Protein AF-A0A955CNF8-F1 (afdb_monomer)

Solvent-accessible surface area (backbone atoms only — not comparable to full-atom values): 7044 Å² total; per-residue (Å²): 141,84,84,80,83,78,81,81,85,79,90,76,84,81,84,78,83,89,80,75,101,76,81,83,89,87,81,94,80,88,74,97,62,81,69,81,62,83,74,74,78,82,85,81,85,86,80,51,69,69,56,53,52,51,52,49,45,63,73,66,53,79,75,61,75,61,55,72,58,52,53,50,53,50,52,29,51,77,69,58,65,58,73,40,76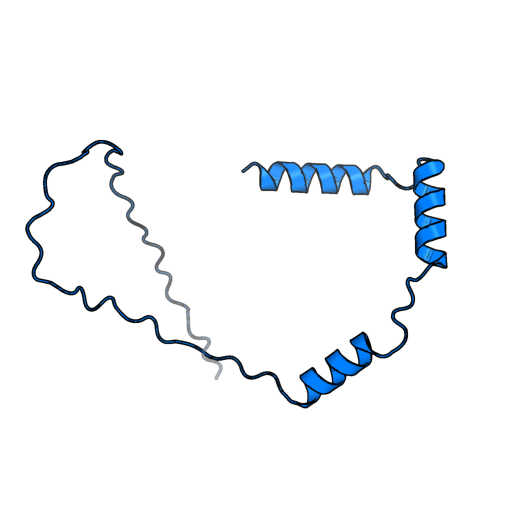,67,59,52,51,55,51,50,52,53,52,54,58,76,72,109

Secondary structure (DSSP, 8-state):
----PPP-------------S---S--SS----------------PPPHHHHHHHHHHHHS-----HHHHHHHHHHHHTT-S--HHHHHHHHHHHHHHT-

Sequence (100 aa):
MTDVGRISSGNEAIRSEAIGRAAGRADRDARPGETSGIERGQDSVDVSDTARVAASRYASEDNAIRQDLVDRIRAEIESGSYETPIKIAGTVDGLLDALS

Radius of gyration: 27.8 Å; Cα contacts (8 Å, |Δi|>4): 9; chains: 1; bounding box: 60×50×66 Å

pLDDT: mean 72.13, std 19.48, range [39.62, 96.56]

Structure (mmCIF, N/CA/C/O backbone):
data_AF-A0A955CNF8-F1
#
_entry.id   AF-A0A955CNF8-F1
#
loop_
_atom_site.group_PDB
_atom_site.id
_atom_site.type_symbol
_atom_site.label_atom_id
_atom_site.label_alt_id
_atom_site.label_comp_id
_atom_site.label_asym_id
_atom_site.label_entity_id
_atom_site.label_seq_id
_atom_site.pdbx_PDB_ins_code
_atom_site.Cartn_x
_atom_site.Cartn_y
_atom_site.Cartn_z
_atom_site.occupancy
_atom_site.B_iso_or_equiv
_atom_site.auth_seq_id
_atom_site.auth_comp_id
_atom_site.auth_asym_id
_atom_site.auth_atom_id
_atom_site.pdbx_PDB_model_num
ATOM 1 N N . MET A 1 1 ? 31.960 32.395 -14.348 1.00 39.62 1 MET A N 1
ATOM 2 C CA . MET A 1 1 ? 31.086 32.983 -15.380 1.00 39.62 1 MET A CA 1
ATOM 3 C C . MET A 1 1 ? 29.895 32.050 -15.490 1.00 39.62 1 MET A C 1
ATOM 5 O O . MET A 1 1 ? 29.997 31.029 -16.150 1.00 39.62 1 MET A O 1
ATOM 9 N N . THR A 1 2 ? 28.858 32.309 -14.696 1.00 43.16 2 THR A N 1
ATOM 10 C CA . THR A 1 2 ? 27.675 31.446 -14.582 1.00 43.16 2 THR A CA 1
ATOM 11 C C . THR A 1 2 ? 26.507 32.245 -15.123 1.00 43.16 2 THR A C 1
ATOM 13 O O . THR A 1 2 ? 26.127 33.242 -14.515 1.00 43.16 2 THR A O 1
ATOM 16 N N . ASP A 1 3 ? 26.008 31.842 -16.285 1.00 48.06 3 ASP A N 1
ATOM 17 C CA . ASP A 1 3 ? 24.842 32.444 -16.916 1.00 48.06 3 ASP A CA 1
ATOM 18 C C . ASP A 1 3 ? 23.649 31.517 -16.664 1.00 48.06 3 ASP A C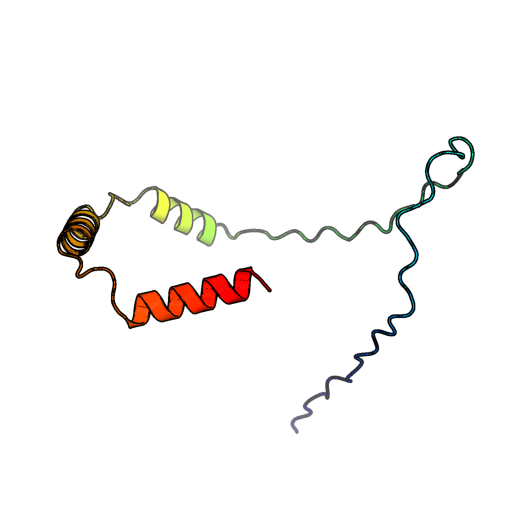 1
ATOM 20 O O . ASP A 1 3 ? 23.587 30.398 -17.174 1.00 48.06 3 ASP A O 1
ATOM 24 N N . VAL A 1 4 ? 22.758 31.940 -15.767 1.00 52.88 4 VAL A N 1
ATOM 25 C CA . VAL A 1 4 ? 21.503 31.246 -15.470 1.00 52.88 4 VAL A CA 1
ATOM 26 C C . VAL A 1 4 ? 20.438 31.899 -16.341 1.00 52.88 4 VAL A C 1
ATOM 28 O O . VAL A 1 4 ? 19.956 32.991 -16.037 1.00 52.88 4 VAL A O 1
ATOM 31 N N . GLY A 1 5 ? 20.095 31.236 -17.445 1.00 55.88 5 GLY A N 1
ATOM 32 C CA . GLY A 1 5 ? 19.041 31.677 -18.352 1.00 55.88 5 GLY A CA 1
ATOM 33 C C . GLY A 1 5 ? 17.695 31.778 -17.632 1.00 55.88 5 GLY A C 1
ATOM 34 O O . GLY A 1 5 ? 17.189 30.798 -17.087 1.00 55.88 5 GLY A O 1
ATOM 35 N N . ARG A 1 6 ? 17.120 32.985 -17.624 1.00 50.69 6 ARG A N 1
ATOM 36 C CA . ARG A 1 6 ? 15.760 33.267 -17.145 1.00 50.69 6 ARG A CA 1
ATOM 37 C C . ARG A 1 6 ? 14.742 32.518 -18.002 1.00 50.69 6 ARG A C 1
ATOM 39 O O . ARG A 1 6 ? 14.739 32.667 -19.221 1.00 50.69 6 ARG A O 1
ATOM 46 N N . ILE A 1 7 ? 13.825 31.797 -17.364 1.00 52.97 7 ILE A N 1
ATOM 47 C CA . ILE A 1 7 ? 12.631 31.279 -18.033 1.00 52.97 7 ILE A CA 1
ATOM 48 C C . ILE A 1 7 ? 11.664 32.456 -18.185 1.00 52.97 7 ILE A C 1
ATOM 50 O O . ILE A 1 7 ? 11.251 33.066 -17.197 1.00 52.97 7 ILE A O 1
ATOM 54 N N . SER A 1 8 ? 11.372 32.814 -19.434 1.00 48.19 8 SER A N 1
ATOM 55 C CA . SER A 1 8 ? 10.403 33.847 -19.783 1.00 48.19 8 SER A CA 1
ATOM 56 C C . SER A 1 8 ? 9.003 33.341 -19.441 1.00 48.19 8 SER A C 1
ATOM 58 O O . SER A 1 8 ? 8.504 32.379 -20.018 1.00 48.19 8 SER A O 1
ATOM 60 N N . SER A 1 9 ? 8.413 33.969 -18.431 1.00 56.34 9 SER A N 1
ATOM 61 C CA . SER A 1 9 ? 7.018 33.833 -18.040 1.00 56.34 9 SER A CA 1
ATOM 62 C C . SER A 1 9 ? 6.084 34.154 -19.206 1.00 56.34 9 SER A C 1
ATOM 64 O O . SER A 1 9 ? 6.201 35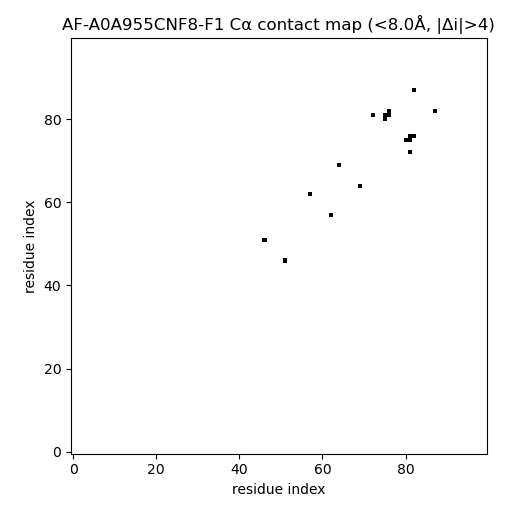.223 -19.803 1.00 56.34 9 SER A O 1
ATOM 66 N N . GLY A 1 10 ? 5.104 33.287 -19.448 1.00 42.38 10 GLY A N 1
ATOM 67 C CA . GLY A 1 10 ? 4.012 33.541 -20.383 1.00 42.38 10 GLY A CA 1
ATOM 68 C C . GLY A 1 10 ? 2.782 32.706 -20.047 1.00 42.38 10 GLY A C 1
ATOM 69 O O . GLY A 1 10 ? 2.436 31.792 -20.785 1.00 42.38 10 GLY A O 1
ATOM 70 N N . ASN A 1 11 ? 2.143 33.002 -18.913 1.00 55.41 11 ASN A N 1
ATOM 71 C CA . ASN A 1 11 ? 0.759 32.612 -18.653 1.00 55.41 11 ASN A CA 1
ATOM 72 C C . ASN A 1 11 ? -0.152 33.693 -19.245 1.00 55.41 11 ASN A C 1
ATOM 74 O O . ASN A 1 11 ? -0.353 34.716 -18.601 1.00 55.41 11 ASN A O 1
ATOM 78 N N . GLU A 1 12 ? -0.742 33.454 -20.414 1.00 48.50 12 GLU A N 1
ATOM 79 C CA . GLU A 1 12 ? -1.924 34.199 -20.869 1.00 48.50 12 GLU A CA 1
ATOM 80 C C . GLU A 1 12 ? -2.946 33.229 -21.469 1.00 48.50 12 GLU A C 1
ATOM 82 O O . GLU A 1 12 ? -3.132 33.110 -22.677 1.00 48.50 12 GLU A O 1
ATOM 87 N N . ALA A 1 13 ? -3.634 32.502 -20.588 1.00 44.91 13 ALA A N 1
ATOM 88 C CA . ALA A 1 13 ? -4.900 31.877 -20.933 1.00 44.91 13 ALA A CA 1
ATOM 89 C C . ALA A 1 13 ? -5.983 32.967 -20.953 1.00 44.91 13 ALA A C 1
ATOM 91 O O . ALA A 1 13 ? -6.661 33.199 -19.951 1.00 44.91 13 ALA A O 1
ATOM 92 N N . ILE A 1 14 ? -6.153 33.641 -22.091 1.00 46.41 14 ILE A N 1
ATOM 93 C CA . ILE A 1 14 ? -7.347 34.455 -22.334 1.00 46.41 14 ILE A CA 1
ATOM 94 C C . ILE A 1 14 ? -8.501 33.478 -22.587 1.00 46.41 14 ILE A C 1
ATOM 96 O O . ILE A 1 14 ? -8.717 33.002 -23.699 1.00 46.41 14 ILE A O 1
ATOM 100 N N . ARG A 1 15 ? -9.226 33.124 -21.520 1.00 52.47 15 ARG A N 1
ATOM 101 C CA . ARG A 1 15 ? -10.549 32.508 -21.643 1.00 52.47 15 ARG A CA 1
ATOM 102 C C . ARG A 1 15 ? -11.538 33.599 -22.032 1.00 52.47 15 ARG A C 1
ATOM 104 O O . ARG A 1 15 ? -11.848 34.465 -21.217 1.00 52.47 15 ARG A O 1
ATOM 111 N N . SER A 1 16 ? -12.098 33.501 -23.230 1.00 48.53 16 SER A N 1
ATOM 112 C CA . SER A 1 16 ? -13.346 34.178 -23.564 1.00 48.53 16 SER A CA 1
ATOM 113 C C . SER A 1 16 ? -14.327 33.166 -24.149 1.00 48.53 16 SER A C 1
ATOM 115 O O . SER A 1 16 ? -14.141 32.647 -25.242 1.00 48.53 16 SER A O 1
ATOM 117 N N . GLU A 1 17 ? -15.348 32.922 -23.329 1.00 44.25 17 GLU A N 1
ATOM 118 C CA . GLU A 1 17 ? -16.700 32.457 -23.645 1.00 44.25 17 GLU A CA 1
ATOM 119 C C . GLU A 1 17 ? -16.941 30.975 -23.973 1.00 44.25 17 GLU A C 1
ATOM 121 O O . GLU A 1 17 ? -16.584 30.426 -25.011 1.00 44.25 17 GLU A O 1
ATOM 126 N N . ALA A 1 18 ? -17.673 30.344 -23.053 1.00 52.47 18 ALA A N 1
ATOM 127 C CA . ALA A 1 18 ? -18.443 29.142 -23.301 1.00 52.47 18 ALA A CA 1
ATOM 128 C C . ALA A 1 18 ? -19.763 29.520 -23.992 1.00 52.47 18 ALA A C 1
ATOM 130 O O . ALA A 1 18 ? -20.540 30.299 -23.442 1.00 52.47 18 ALA A O 1
ATOM 131 N N . ILE A 1 19 ? -20.062 28.901 -25.138 1.00 53.78 19 ILE A N 1
ATOM 132 C CA . ILE A 1 19 ? -21.417 28.862 -25.699 1.00 53.78 19 ILE A CA 1
ATOM 133 C C . ILE A 1 19 ? -21.834 27.400 -25.878 1.00 53.78 19 ILE A C 1
ATOM 135 O O . ILE A 1 19 ? -21.399 26.702 -26.786 1.00 53.78 19 ILE A O 1
ATOM 139 N N . GLY A 1 20 ? -22.702 26.966 -24.965 1.00 42.06 20 GLY A N 1
ATOM 140 C CA . GLY A 1 20 ? -23.963 26.321 -25.324 1.00 42.06 20 GLY A CA 1
ATOM 141 C C . GLY A 1 20 ? -23.912 24.945 -25.982 1.00 42.06 20 GLY A C 1
ATOM 142 O O . GLY A 1 20 ? -23.877 24.802 -27.199 1.00 42.06 20 GLY A O 1
ATOM 143 N N . ARG A 1 21 ? -24.126 23.919 -25.157 1.00 50.56 21 ARG A N 1
ATOM 144 C CA . ARG A 1 21 ? -24.611 22.592 -25.550 1.00 50.56 21 ARG A CA 1
ATOM 145 C C . ARG A 1 21 ? -26.072 22.694 -26.043 1.00 50.56 21 ARG A C 1
ATOM 147 O O . ARG A 1 21 ? -26.971 22.317 -25.305 1.00 50.56 21 ARG A O 1
ATOM 154 N N . ALA A 1 22 ? -26.320 23.224 -27.245 1.00 53.25 22 ALA A N 1
ATOM 155 C CA . ALA A 1 22 ? -27.616 23.126 -27.937 1.00 53.25 22 ALA A CA 1
ATOM 156 C C . ALA A 1 22 ? -27.542 23.587 -29.408 1.00 53.25 22 ALA A C 1
ATOM 158 O O . ALA A 1 22 ? -27.853 24.729 -29.722 1.00 53.25 22 ALA A O 1
ATOM 159 N N . ALA A 1 23 ? -27.202 22.679 -30.323 1.00 42.75 23 ALA A N 1
ATOM 160 C CA . ALA A 1 23 ? -27.666 22.737 -31.713 1.00 42.75 23 ALA A CA 1
ATOM 161 C C . ALA A 1 23 ? -27.587 21.326 -32.305 1.00 42.75 23 ALA A C 1
ATOM 163 O O . ALA A 1 23 ? -26.581 20.902 -32.869 1.00 42.75 23 ALA A O 1
ATOM 164 N N . GLY A 1 24 ? -28.644 20.548 -32.085 1.00 41.38 24 GLY A N 1
ATOM 165 C CA . GLY A 1 24 ? -28.820 19.290 -32.786 1.00 41.38 24 GLY A CA 1
ATOM 166 C C . GLY A 1 24 ? -29.065 19.522 -34.278 1.00 41.38 24 GLY A C 1
ATOM 167 O O . GLY A 1 24 ? -29.830 20.398 -34.658 1.00 41.38 24 GLY A O 1
ATOM 168 N N . ARG A 1 25 ? -28.482 18.632 -35.085 1.00 51.88 25 ARG A N 1
ATOM 169 C CA . ARG A 1 25 ? -29.126 18.004 -36.247 1.00 51.88 25 ARG A CA 1
ATOM 170 C C . ARG A 1 25 ? -29.638 18.948 -37.348 1.00 51.88 25 ARG A C 1
ATOM 172 O O . ARG A 1 25 ? -30.841 19.100 -37.496 1.00 51.88 25 ARG A O 1
ATOM 179 N N . ALA A 1 26 ? -28.729 19.418 -38.199 1.00 47.16 26 ALA A N 1
ATOM 180 C CA . ALA A 1 26 ? -28.954 19.591 -39.641 1.00 47.16 26 ALA A CA 1
ATOM 181 C C . ALA A 1 26 ? -27.643 20.015 -40.319 1.00 47.16 26 ALA A C 1
ATOM 183 O O . ALA A 1 26 ? -27.452 21.187 -40.591 1.00 47.16 26 ALA A O 1
ATOM 184 N N . ASP A 1 27 ? -26.724 19.074 -40.534 1.00 42.44 27 ASP A N 1
ATOM 185 C CA . ASP A 1 27 ? -25.840 19.117 -41.705 1.00 42.44 27 ASP A CA 1
ATOM 186 C C . ASP A 1 27 ? -25.074 17.802 -41.779 1.00 42.44 27 ASP A C 1
ATOM 188 O O . ASP A 1 27 ? -24.121 17.554 -41.040 1.00 42.44 27 ASP A O 1
ATOM 192 N N . ARG A 1 28 ? -25.581 16.888 -42.606 1.00 49.09 28 ARG A N 1
ATOM 193 C CA . ARG A 1 28 ? -24.907 15.626 -42.918 1.00 49.09 28 ARG A CA 1
ATOM 194 C C . ARG A 1 28 ? -24.270 15.660 -44.310 1.00 49.09 28 ARG A C 1
ATOM 196 O O . ARG A 1 28 ? -23.762 14.637 -44.734 1.00 49.09 28 ARG A O 1
ATOM 203 N N . ASP A 1 29 ? -24.231 16.821 -44.964 1.00 52.09 29 ASP A N 1
ATOM 204 C CA . ASP A 1 29 ? -23.669 16.994 -46.303 1.00 52.09 29 ASP A CA 1
ATOM 205 C C . ASP A 1 29 ? -22.967 18.352 -46.428 1.00 52.09 29 ASP A C 1
ATOM 207 O O . ASP A 1 29 ? -23.560 19.313 -46.897 1.00 52.09 29 ASP A O 1
ATOM 211 N N . ALA A 1 30 ? -21.704 18.427 -45.995 1.00 49.00 30 ALA A N 1
ATOM 212 C CA . ALA A 1 30 ? -20.653 19.260 -46.600 1.00 49.00 30 ALA A CA 1
ATOM 213 C C . ALA A 1 30 ? -19.434 19.344 -45.672 1.00 49.00 30 ALA A C 1
ATOM 215 O O . ALA A 1 30 ? -19.372 20.180 -44.774 1.00 49.00 30 ALA A O 1
ATOM 216 N N . ARG A 1 31 ? -18.408 18.530 -45.940 1.00 43.44 31 ARG A N 1
ATOM 217 C CA . ARG A 1 31 ? -17.012 18.940 -45.723 1.00 43.44 31 ARG A CA 1
ATOM 218 C C . ARG A 1 31 ? -16.083 18.111 -46.616 1.00 43.44 31 ARG A C 1
ATOM 220 O O . ARG A 1 31 ? -15.671 17.025 -46.220 1.00 43.44 31 ARG A O 1
ATOM 227 N N . PRO A 1 32 ? -15.743 18.593 -47.825 1.00 51.16 32 PRO A N 1
ATOM 228 C CA . PRO A 1 32 ? -14.520 18.173 -48.482 1.00 51.16 32 PRO A CA 1
ATOM 229 C C . PRO A 1 32 ? -13.381 18.866 -47.740 1.00 51.16 32 PRO A C 1
ATOM 231 O O . PRO A 1 32 ? -13.216 20.083 -47.779 1.00 51.16 32 PRO A O 1
ATOM 234 N N . GLY A 1 33 ? -12.672 18.073 -46.963 1.00 46.50 33 GLY A N 1
ATOM 235 C CA . GLY A 1 33 ? -11.654 18.540 -46.052 1.00 46.50 33 GLY A CA 1
ATOM 236 C C . GLY A 1 33 ? -11.428 17.430 -45.062 1.00 46.50 33 GLY A C 1
ATOM 237 O O . GLY A 1 33 ? -11.912 17.497 -43.935 1.00 46.50 33 GLY A O 1
ATOM 238 N N . GLU A 1 34 ? -10.709 16.399 -45.506 1.00 55.28 34 GLU A N 1
ATOM 239 C CA . GLU A 1 34 ? -9.784 15.730 -44.608 1.00 55.28 34 GLU A CA 1
ATOM 240 C C . GLU A 1 34 ? -9.045 16.860 -43.901 1.00 55.28 34 GLU A C 1
ATOM 242 O O . GLU A 1 34 ? -8.183 17.534 -44.467 1.00 55.28 34 GLU A O 1
ATOM 247 N N . THR A 1 35 ? -9.453 17.163 -42.671 1.00 53.16 35 THR A N 1
ATOM 248 C CA . THR A 1 35 ? -8.508 17.758 -41.758 1.00 53.16 35 THR A CA 1
ATOM 249 C C . THR A 1 35 ? -7.419 16.706 -41.720 1.00 53.16 35 THR A C 1
ATOM 251 O O . THR A 1 35 ? -7.620 15.660 -41.099 1.00 53.16 35 THR A O 1
ATOM 254 N N . SER A 1 36 ? -6.313 16.940 -42.432 1.00 59.88 36 SER A N 1
ATOM 255 C CA . SER A 1 36 ? -5.015 16.455 -41.995 1.00 59.88 36 SER A CA 1
ATOM 256 C C . SER A 1 36 ? -4.908 16.943 -40.562 1.00 59.88 36 SER A C 1
ATOM 258 O O . SER A 1 36 ? -4.491 18.069 -40.292 1.00 59.88 36 SER A O 1
ATOM 260 N N . GLY A 1 37 ? -5.471 16.151 -39.648 1.00 61.50 37 GLY A N 1
ATOM 261 C CA . GLY A 1 37 ? -5.323 16.357 -38.233 1.00 61.50 37 GLY A CA 1
ATOM 262 C C . GLY A 1 37 ? -3.829 16.393 -38.038 1.00 61.50 37 GLY A C 1
ATOM 263 O O . GLY A 1 37 ? -3.118 15.573 -38.614 1.00 61.50 37 GLY A O 1
ATOM 264 N N . ILE A 1 38 ? -3.349 17.400 -37.321 1.00 65.69 38 ILE A N 1
ATOM 265 C CA . ILE A 1 38 ? -1.950 17.451 -36.932 1.00 65.69 38 ILE A CA 1
ATOM 266 C C . ILE A 1 38 ? -1.669 16.105 -36.256 1.00 65.69 38 ILE A C 1
ATOM 268 O O . ILE A 1 38 ? -2.180 15.848 -35.162 1.00 65.69 38 ILE A O 1
ATOM 272 N N . GLU A 1 39 ? -0.946 15.219 -36.943 1.00 70.75 39 GLU A N 1
ATOM 273 C CA . GLU A 1 39 ? -0.500 13.965 -36.361 1.00 70.75 39 GLU A CA 1
ATOM 274 C C . GLU A 1 39 ? 0.445 14.368 -35.240 1.00 70.75 39 GLU A C 1
ATOM 276 O O . GLU A 1 39 ? 1.520 14.928 -35.467 1.00 70.75 39 GLU A O 1
ATOM 281 N N . ARG A 1 40 ? 0.001 14.170 -33.997 1.00 75.56 40 ARG A N 1
ATOM 282 C CA . ARG A 1 40 ? 0.909 14.272 -32.864 1.00 75.56 40 ARG A CA 1
ATOM 283 C C . ARG A 1 40 ? 2.005 13.245 -33.104 1.00 75.56 40 ARG A C 1
ATOM 285 O O . ARG A 1 40 ? 1.698 12.065 -33.268 1.00 75.56 40 ARG A O 1
ATOM 292 N N . GLY A 1 41 ? 3.249 13.720 -33.149 1.00 80.62 41 GLY A N 1
ATOM 293 C CA . GLY A 1 41 ? 4.417 12.853 -33.228 1.00 80.62 41 GLY A CA 1
ATOM 294 C C . GLY A 1 41 ? 4.306 11.751 -32.179 1.00 80.62 41 GLY A C 1
ATOM 295 O O . GLY A 1 41 ? 3.894 12.002 -31.044 1.00 80.62 41 GLY A O 1
ATOM 296 N N . GLN A 1 42 ? 4.580 10.520 -32.596 1.00 80.25 42 GLN A N 1
ATOM 297 C CA . GLN A 1 42 ? 4.601 9.383 -31.692 1.00 80.25 42 GLN A CA 1
ATOM 298 C C . GLN A 1 42 ? 5.982 9.302 -31.058 1.00 80.25 42 GLN A C 1
ATOM 300 O O . GLN A 1 42 ? 6.949 8.905 -31.707 1.00 80.25 42 GLN A O 1
ATOM 305 N N . ASP A 1 43 ? 6.053 9.663 -29.784 1.00 86.62 43 ASP A N 1
ATOM 306 C CA . ASP A 1 43 ? 7.221 9.372 -28.968 1.00 86.62 43 ASP A CA 1
ATOM 307 C C . ASP A 1 43 ? 7.154 7.906 -28.527 1.00 86.62 43 ASP A C 1
ATOM 309 O O . ASP A 1 43 ? 6.133 7.439 -28.014 1.00 86.62 43 ASP A O 1
ATOM 313 N N . SER A 1 44 ? 8.248 7.175 -28.733 1.00 87.50 44 SER A N 1
ATOM 314 C CA . SER A 1 44 ? 8.412 5.807 -28.241 1.00 87.50 44 SER A CA 1
ATOM 315 C C . SER A 1 44 ? 9.435 5.788 -27.114 1.00 87.50 44 SER A C 1
ATOM 317 O O . SER A 1 44 ? 10.437 6.504 -27.158 1.00 87.50 44 SER A O 1
ATOM 319 N N . VAL A 1 45 ? 9.185 4.952 -26.107 1.00 86.69 45 VAL A N 1
ATOM 320 C CA . VAL A 1 45 ? 10.105 4.725 -24.992 1.00 86.69 45 VAL A CA 1
ATOM 321 C C . VAL A 1 45 ? 10.552 3.273 -25.020 1.00 86.69 45 VAL A C 1
ATOM 323 O O . VAL A 1 45 ? 9.753 2.363 -24.800 1.00 86.69 45 VAL A O 1
ATOM 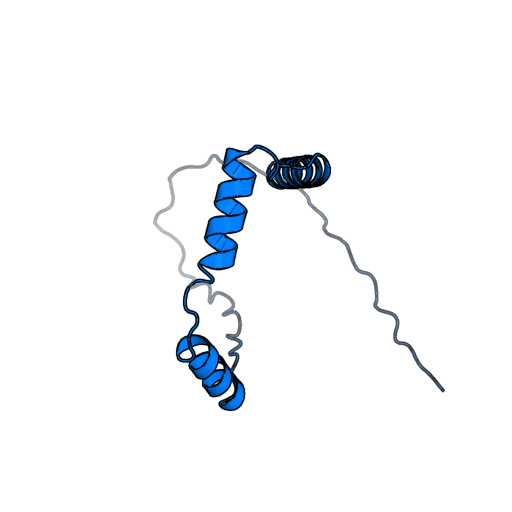326 N N . ASP A 1 46 ? 11.846 3.064 -25.246 1.00 89.81 46 ASP A N 1
ATOM 327 C CA . ASP A 1 46 ? 12.451 1.741 -25.174 1.00 89.81 46 ASP A CA 1
ATOM 328 C C . ASP A 1 46 ? 12.902 1.422 -23.747 1.00 89.81 46 ASP A C 1
ATOM 330 O O . ASP A 1 46 ? 13.645 2.168 -23.106 1.00 89.81 46 ASP A O 1
ATOM 334 N N . VAL A 1 47 ? 12.457 0.271 -23.245 1.00 89.88 47 VAL A N 1
ATOM 335 C CA . VAL A 1 47 ? 12.880 -0.260 -21.944 1.00 89.88 47 VAL A CA 1
ATOM 336 C C . VAL A 1 47 ? 14.178 -1.039 -22.125 1.00 89.88 47 VAL A C 1
ATOM 338 O O . VAL A 1 47 ? 14.237 -1.949 -22.954 1.00 89.88 47 VAL A O 1
ATOM 341 N N . SER A 1 48 ? 15.200 -0.721 -21.326 1.00 92.50 48 SER A N 1
ATOM 342 C CA . SER A 1 48 ? 16.487 -1.415 -21.391 1.00 92.50 48 SER A CA 1
ATOM 343 C C . SER A 1 48 ? 16.357 -2.900 -21.046 1.00 92.50 48 SER A C 1
ATOM 345 O O . SER A 1 48 ? 15.552 -3.303 -20.200 1.00 92.50 48 SER A O 1
ATOM 347 N N . ASP A 1 49 ? 17.219 -3.726 -21.637 1.00 90.12 49 ASP A N 1
ATOM 348 C CA . ASP A 1 49 ? 17.241 -5.163 -21.340 1.00 90.12 49 ASP A CA 1
ATOM 349 C C . ASP A 1 49 ? 17.560 -5.441 -19.866 1.00 90.12 49 ASP A C 1
ATOM 351 O O . ASP A 1 49 ? 17.012 -6.365 -19.269 1.00 90.12 49 ASP A O 1
ATOM 355 N N . THR A 1 50 ? 18.362 -4.584 -19.230 1.00 88.94 50 THR A N 1
ATOM 356 C CA . THR A 1 50 ? 18.630 -4.657 -17.788 1.00 88.94 50 THR A CA 1
ATOM 357 C C . THR A 1 50 ? 17.372 -4.441 -16.946 1.00 88.94 50 THR A C 1
ATOM 359 O O . THR A 1 50 ? 17.169 -5.162 -15.969 1.00 88.94 50 THR A O 1
ATOM 362 N N . ALA A 1 51 ? 16.498 -3.507 -17.334 1.00 86.75 51 ALA A N 1
ATOM 363 C CA . ALA A 1 51 ? 15.231 -3.260 -16.652 1.00 86.75 51 ALA A CA 1
ATOM 364 C C . ALA A 1 51 ? 14.238 -4.410 -16.874 1.00 86.75 51 ALA A C 1
ATOM 366 O O . ALA A 1 51 ? 13.574 -4.833 -15.927 1.00 86.75 51 ALA A O 1
ATOM 367 N N . ARG A 1 52 ? 14.190 -4.981 -18.087 1.00 86.56 52 ARG A N 1
ATOM 368 C CA . ARG A 1 52 ? 13.369 -6.169 -18.387 1.00 86.56 52 ARG A CA 1
ATOM 369 C C . ARG A 1 52 ? 13.790 -7.375 -17.547 1.00 86.56 52 ARG A C 1
ATOM 371 O O . ARG A 1 52 ? 12.943 -8.033 -16.947 1.00 86.56 52 ARG A O 1
ATOM 378 N N . VAL A 1 53 ? 15.096 -7.633 -17.448 1.00 86.75 53 VAL A N 1
ATOM 379 C CA . VAL A 1 53 ? 15.632 -8.729 -16.628 1.00 86.75 53 VAL A CA 1
ATOM 380 C C . VAL A 1 53 ? 15.357 -8.485 -15.144 1.00 86.75 53 VAL A C 1
ATOM 382 O O . VAL A 1 53 ? 14.894 -9.398 -14.463 1.00 86.75 53 VAL A O 1
ATOM 385 N N . ALA A 1 54 ? 15.566 -7.267 -14.637 1.00 83.75 54 ALA A N 1
ATOM 386 C CA . ALA A 1 54 ? 15.256 -6.936 -13.247 1.00 83.75 54 ALA A CA 1
ATOM 387 C C . ALA A 1 54 ? 13.768 -7.156 -12.922 1.00 83.75 54 ALA A C 1
ATOM 389 O O . ALA A 1 54 ? 13.455 -7.833 -11.946 1.00 83.75 54 ALA A O 1
ATOM 390 N N . ALA A 1 55 ? 12.855 -6.674 -13.770 1.00 81.56 55 ALA A N 1
ATOM 391 C CA . ALA A 1 55 ? 11.418 -6.887 -13.605 1.00 81.56 55 ALA A CA 1
ATOM 392 C C . ALA A 1 55 ? 11.047 -8.379 -13.613 1.00 81.56 55 ALA A C 1
ATOM 394 O O . ALA A 1 55 ? 10.266 -8.826 -12.776 1.00 81.56 55 ALA A O 1
ATOM 395 N N . SER A 1 56 ? 11.655 -9.167 -14.508 1.00 78.88 56 SER A N 1
ATOM 396 C CA . SER A 1 56 ? 11.422 -10.614 -14.559 1.00 78.88 56 SER A CA 1
ATOM 397 C C . SER A 1 56 ? 11.873 -11.327 -13.282 1.00 78.88 56 SER A C 1
ATOM 399 O O . SER A 1 56 ? 11.201 -12.257 -12.845 1.00 78.88 56 SER A O 1
ATOM 401 N N . ARG A 1 57 ? 12.949 -10.865 -12.629 1.00 73.06 57 ARG A N 1
ATOM 402 C CA . ARG A 1 57 ? 13.400 -11.412 -11.342 1.00 73.06 57 ARG A CA 1
ATOM 403 C C . ARG A 1 57 ? 12.426 -11.090 -10.222 1.00 73.06 57 ARG A C 1
ATOM 405 O O . ARG A 1 57 ? 12.021 -12.009 -9.533 1.00 73.06 57 ARG A O 1
ATOM 412 N N . TYR A 1 58 ? 11.941 -9.854 -10.117 1.00 68.81 58 TYR A N 1
ATOM 413 C CA . TYR A 1 58 ? 10.902 -9.509 -9.133 1.00 68.81 58 TYR A CA 1
ATOM 414 C C . TYR A 1 58 ? 9.571 -10.244 -9.358 1.00 68.81 58 TYR A C 1
ATOM 416 O O . TYR A 1 58 ? 8.802 -10.433 -8.417 1.00 68.81 58 TYR A O 1
ATOM 424 N N . ALA A 1 59 ? 9.285 -10.645 -10.598 1.00 67.00 59 ALA A N 1
ATOM 425 C CA . ALA A 1 59 ? 8.114 -11.451 -10.926 1.00 67.00 59 ALA A CA 1
ATOM 426 C C . ALA A 1 59 ? 8.310 -12.955 -10.650 1.00 67.00 59 ALA A C 1
ATOM 428 O O . ALA A 1 59 ? 7.322 -13.658 -10.451 1.00 67.00 59 ALA A O 1
ATOM 429 N N . SER A 1 60 ? 9.555 -13.449 -10.659 1.00 61.81 60 SER A N 1
ATOM 430 C CA . SER A 1 60 ? 9.881 -14.886 -10.579 1.00 61.81 60 SER A CA 1
ATOM 431 C C . SER A 1 60 ? 10.437 -15.315 -9.219 1.00 61.81 60 SER A C 1
ATOM 433 O O . SER A 1 60 ? 10.287 -16.470 -8.833 1.00 61.81 60 SER A O 1
ATOM 435 N N . GLU A 1 61 ? 11.098 -14.411 -8.500 1.00 58.06 61 GLU A N 1
ATOM 436 C CA . GLU A 1 61 ? 11.568 -14.622 -7.135 1.00 58.06 61 GLU A CA 1
ATOM 437 C C . GLU A 1 61 ? 10.398 -14.376 -6.189 1.00 58.06 61 GLU A C 1
ATOM 439 O O . GLU A 1 61 ? 10.015 -13.228 -5.989 1.00 58.06 61 GLU A O 1
ATOM 444 N N . ASP A 1 62 ? 9.816 -15.458 -5.663 1.00 58.47 62 ASP A N 1
ATOM 445 C CA . ASP A 1 62 ? 9.171 -15.550 -4.346 1.00 58.47 62 ASP A CA 1
ATOM 446 C C . ASP A 1 62 ? 8.563 -14.248 -3.789 1.00 58.47 62 ASP A C 1
ATOM 448 O O . ASP A 1 62 ? 8.707 -13.909 -2.614 1.00 58.47 62 ASP A O 1
ATOM 452 N N . ASN A 1 63 ? 7.729 -13.572 -4.582 1.00 58.22 63 ASN A N 1
ATOM 453 C CA . ASN A 1 63 ? 6.692 -12.689 -4.056 1.00 58.22 63 ASN A CA 1
ATOM 454 C C . ASN A 1 63 ? 5.569 -13.560 -3.471 1.00 58.22 63 ASN A C 1
ATOM 456 O O . ASN A 1 63 ? 4.380 -13.358 -3.726 1.00 58.22 63 ASN A O 1
ATOM 460 N N . ALA A 1 64 ? 5.962 -14.569 -2.686 1.00 70.19 64 ALA A N 1
ATOM 461 C CA . ALA A 1 64 ? 5.090 -15.217 -1.744 1.00 70.19 64 ALA A CA 1
ATOM 462 C C . ALA A 1 64 ? 4.450 -14.086 -0.949 1.00 70.19 64 ALA A C 1
ATOM 464 O O . ALA A 1 64 ? 5.138 -13.218 -0.400 1.00 70.19 64 ALA A O 1
ATOM 465 N N . ILE A 1 65 ? 3.118 -14.058 -0.965 1.00 78.25 65 ILE A N 1
ATOM 466 C CA . ILE A 1 65 ? 2.355 -13.117 -0.160 1.00 78.25 65 ILE A CA 1
ATOM 467 C C . ILE A 1 65 ? 2.960 -13.175 1.236 1.00 78.25 65 ILE A C 1
ATOM 469 O O . ILE A 1 65 ? 3.081 -14.259 1.812 1.00 78.25 65 ILE A O 1
ATOM 473 N N . ARG A 1 66 ? 3.385 -12.016 1.746 1.00 87.62 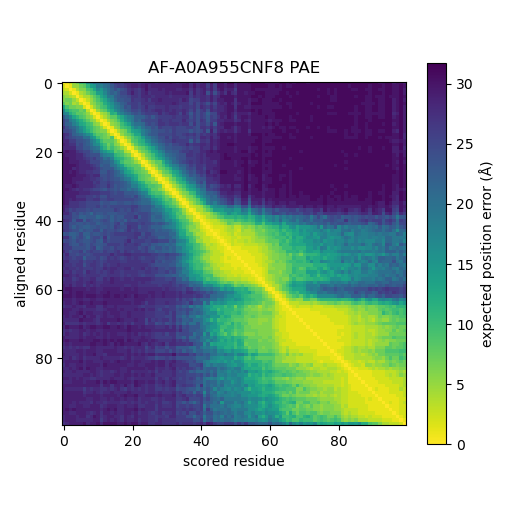66 ARG A N 1
ATOM 474 C CA . ARG A 1 66 ? 3.919 -11.872 3.099 1.00 87.62 66 ARG A CA 1
ATOM 475 C C . ARG A 1 66 ? 2.806 -12.155 4.098 1.00 87.62 66 ARG A C 1
ATOM 477 O O . ARG A 1 66 ? 2.153 -11.241 4.598 1.00 87.62 66 ARG A O 1
ATOM 484 N N . GLN A 1 67 ? 2.526 -13.437 4.292 1.00 88.56 67 GLN A N 1
ATOM 485 C CA . GLN A 1 67 ? 1.345 -13.902 4.997 1.00 88.56 67 GLN A CA 1
ATOM 486 C C . GLN A 1 67 ? 1.387 -13.449 6.456 1.00 88.56 67 GLN A C 1
ATOM 488 O O . GLN A 1 67 ? 0.370 -13.041 6.997 1.00 88.56 67 GLN A O 1
ATOM 493 N N . ASP A 1 68 ? 2.587 -13.370 7.031 1.00 91.62 68 ASP A N 1
ATOM 494 C CA . ASP A 1 68 ? 2.865 -12.779 8.339 1.00 91.62 68 ASP A CA 1
ATOM 495 C C . ASP A 1 68 ? 2.367 -11.32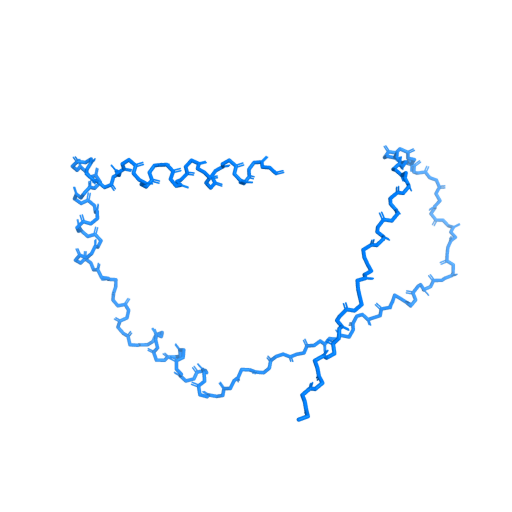8 8.463 1.00 91.62 68 ASP A C 1
ATOM 497 O O . ASP A 1 68 ? 1.764 -10.947 9.469 1.00 91.62 68 ASP A O 1
ATOM 501 N N . LEU A 1 69 ? 2.607 -10.511 7.436 1.00 93.06 69 LEU A N 1
ATOM 502 C CA . LEU A 1 69 ? 2.168 -9.122 7.397 1.00 93.06 69 LEU A CA 1
ATOM 503 C C . LEU A 1 69 ? 0.653 -9.043 7.222 1.00 93.06 69 LEU A C 1
ATOM 505 O O . LEU A 1 69 ? 0.007 -8.234 7.884 1.00 93.06 69 LEU A O 1
ATOM 509 N N . VAL A 1 70 ? 0.090 -9.884 6.353 1.00 93.06 70 VAL A N 1
ATOM 510 C CA . VAL A 1 70 ? -1.359 -9.957 6.133 1.00 93.06 70 VAL A CA 1
ATOM 511 C C . VAL A 1 70 ? -2.080 -10.333 7.423 1.00 93.06 70 VAL A C 1
ATOM 513 O O . VAL A 1 70 ? -3.046 -9.672 7.797 1.00 93.06 70 VAL A O 1
ATOM 516 N N . ASP A 1 71 ? -1.597 -11.351 8.127 1.00 96.12 71 ASP A N 1
ATOM 517 C CA . ASP A 1 71 ? -2.207 -11.833 9.363 1.00 96.12 71 ASP A CA 1
ATOM 518 C C . ASP A 1 71 ? -2.096 -10.793 10.482 1.00 96.12 71 ASP A C 1
ATOM 520 O O . ASP A 1 71 ? -3.063 -10.559 11.206 1.00 96.12 71 ASP A O 1
ATOM 524 N N . ARG A 1 72 ? -0.962 -10.084 10.571 1.00 95.94 72 ARG A N 1
ATOM 525 C CA . ARG A 1 72 ? -0.806 -8.954 11.497 1.00 95.94 72 ARG A CA 1
ATOM 526 C C . ARG A 1 72 ? -1.808 -7.842 11.209 1.00 95.94 72 ARG A C 1
ATOM 528 O O . ARG A 1 72 ? -2.480 -7.384 12.126 1.00 95.94 72 ARG A O 1
ATOM 535 N N . ILE A 1 73 ? -1.915 -7.416 9.952 1.00 94.50 73 ILE A N 1
ATOM 536 C CA . ILE A 1 73 ? -2.836 -6.343 9.563 1.00 94.50 73 ILE A CA 1
ATOM 537 C C . ILE A 1 73 ? -4.285 -6.758 9.840 1.00 94.50 73 ILE A C 1
ATOM 539 O O . ILE A 1 73 ? -5.051 -5.956 10.363 1.00 94.50 73 ILE A O 1
ATOM 543 N N . ARG A 1 74 ? -4.663 -8.011 9.558 1.00 95.62 74 ARG A N 1
ATOM 544 C CA . ARG A 1 74 ? -5.994 -8.532 9.911 1.00 95.62 74 ARG A CA 1
ATOM 545 C C . ARG A 1 74 ? -6.256 -8.446 11.410 1.00 95.62 74 ARG A C 1
ATOM 547 O O . ARG A 1 74 ? -7.294 -7.923 11.797 1.00 95.62 74 ARG A O 1
ATOM 554 N N . ALA A 1 75 ? -5.304 -8.879 12.234 1.00 96.56 75 ALA A N 1
ATOM 555 C CA . ALA A 1 75 ? -5.431 -8.796 13.685 1.00 96.56 75 ALA A CA 1
ATOM 556 C C . ALA A 1 75 ? -5.568 -7.342 14.177 1.00 96.56 75 ALA A C 1
ATOM 558 O O . ALA A 1 75 ? -6.366 -7.072 15.069 1.00 96.56 75 ALA A O 1
ATOM 559 N N . GLU A 1 76 ? -4.834 -6.396 13.582 1.00 95.50 76 GLU A N 1
ATOM 560 C CA . GLU A 1 76 ? -4.964 -4.963 13.886 1.00 95.50 76 GLU A CA 1
ATOM 561 C C . GLU A 1 76 ? -6.332 -4.394 13.472 1.00 95.50 76 GLU A C 1
ATOM 563 O O . GLU A 1 76 ? -6.860 -3.503 14.138 1.00 95.50 76 GLU A O 1
ATOM 568 N N . ILE A 1 77 ? -6.913 -4.871 12.369 1.00 93.69 77 ILE A N 1
ATOM 569 C CA . ILE A 1 77 ? -8.248 -4.451 11.921 1.00 93.69 77 ILE A CA 1
ATOM 570 C C . ILE A 1 77 ? -9.312 -5.004 12.871 1.00 93.69 77 ILE A C 1
ATOM 572 O O . ILE A 1 77 ? -10.177 -4.257 13.323 1.00 93.69 77 ILE A O 1
ATOM 576 N N . GLU A 1 78 ? -9.229 -6.291 13.212 1.00 93.50 78 GLU A N 1
ATOM 577 C CA . GLU A 1 78 ? -10.158 -6.955 14.133 1.00 93.50 78 GLU A CA 1
ATOM 578 C C . GLU A 1 78 ? -10.113 -6.351 15.542 1.00 93.50 78 GLU A C 1
ATOM 580 O O . GLU A 1 78 ? -11.151 -6.207 16.187 1.00 93.50 78 GLU A O 1
ATOM 585 N N . SER A 1 79 ? -8.929 -5.949 16.014 1.00 95.44 79 SER A N 1
ATOM 586 C CA . SER A 1 79 ? -8.768 -5.262 17.300 1.00 95.44 79 SER A CA 1
ATOM 587 C C . SER A 1 79 ? -9.197 -3.790 17.267 1.00 95.44 79 SER A C 1
ATOM 589 O O . SER A 1 79 ? -9.254 -3.145 18.315 1.00 95.44 79 SER A O 1
ATOM 591 N N . GLY A 1 80 ? -9.464 -3.237 16.078 1.00 90.44 80 GLY A N 1
ATOM 592 C CA . GLY A 1 80 ? -9.756 -1.821 15.874 1.00 90.44 80 GLY A CA 1
ATOM 593 C C . GLY A 1 80 ? -8.545 -0.897 16.037 1.00 90.44 80 GLY A C 1
ATOM 594 O O . GLY A 1 80 ? -8.718 0.318 16.055 1.00 90.44 80 GLY A O 1
ATOM 595 N N . SER A 1 81 ? -7.322 -1.430 16.153 1.00 91.06 81 SER A N 1
ATOM 596 C CA . SER A 1 81 ? -6.097 -0.628 16.285 1.00 91.06 81 SER A CA 1
ATOM 597 C C . SER A 1 81 ? -5.475 -0.224 14.948 1.00 91.06 81 SER A C 1
ATOM 599 O O . SER A 1 81 ? -4.532 0.568 14.927 1.00 91.06 81 SER A O 1
ATOM 601 N N . TYR A 1 82 ? -5.955 -0.785 13.835 1.00 91.44 82 TYR A N 1
ATOM 602 C CA . TYR A 1 82 ? -5.434 -0.480 12.505 1.00 91.44 82 TYR A CA 1
ATOM 603 C C . TYR A 1 82 ? -5.686 0.975 12.106 1.00 91.44 82 TYR A C 1
ATOM 605 O O . TYR A 1 82 ? -4.790 1.627 11.554 1.00 91.44 82 TYR A O 1
ATOM 613 N N . GLU A 1 83 ? -6.888 1.478 12.395 1.00 89.94 83 GLU A N 1
ATOM 614 C CA . GLU A 1 83 ? -7.268 2.851 12.092 1.00 89.94 83 GLU A CA 1
ATOM 615 C C . GLU A 1 83 ? -6.783 3.790 13.187 1.00 89.94 83 GLU A C 1
ATOM 617 O O . GLU A 1 83 ? -7.248 3.771 14.326 1.00 89.94 83 GLU A O 1
ATOM 622 N N . THR A 1 84 ? -5.821 4.635 12.829 1.00 89.69 84 THR A N 1
ATOM 623 C CA . THR A 1 84 ? -5.287 5.654 13.730 1.00 89.69 84 THR A CA 1
ATOM 624 C C . THR A 1 84 ? -5.863 7.019 13.362 1.00 89.69 84 THR A C 1
ATOM 626 O O . THR A 1 84 ? -6.164 7.255 12.189 1.00 89.69 84 THR A O 1
ATOM 629 N N . PRO A 1 85 ? -5.958 7.971 14.310 1.00 88.25 85 PRO A N 1
ATOM 630 C CA . PRO A 1 85 ? -6.448 9.319 14.011 1.00 88.25 85 PRO A CA 1
ATOM 631 C C . PRO A 1 85 ? -5.707 9.995 12.847 1.00 88.25 85 PRO A C 1
ATOM 633 O O . PRO A 1 85 ? -6.307 10.728 12.068 1.00 88.25 85 PRO A O 1
ATOM 636 N N . ILE A 1 86 ? -4.412 9.699 12.695 1.00 89.12 86 ILE A N 1
ATOM 637 C CA . ILE A 1 86 ? -3.566 10.222 11.617 1.00 89.12 86 ILE A CA 1
ATOM 638 C C . ILE A 1 86 ? -3.968 9.631 10.258 1.00 89.12 86 ILE A C 1
ATOM 640 O O . ILE A 1 86 ? -4.099 10.374 9.288 1.00 89.12 86 ILE A O 1
ATOM 644 N N . LYS A 1 87 ? -4.189 8.310 10.175 1.00 88.69 87 LYS A N 1
ATOM 645 C CA . LYS A 1 87 ? -4.630 7.650 8.933 1.00 88.69 87 LYS A CA 1
ATOM 646 C C . LYS A 1 87 ? -6.002 8.152 8.494 1.00 88.69 87 LYS A C 1
ATOM 648 O O . LYS A 1 87 ? -6.203 8.429 7.314 1.00 88.69 87 LYS A O 1
ATOM 653 N N . ILE A 1 88 ? -6.915 8.318 9.449 1.00 90.06 88 ILE A N 1
ATOM 654 C CA . ILE A 1 88 ? -8.262 8.831 9.192 1.00 90.06 88 ILE A CA 1
ATOM 655 C C . ILE A 1 88 ? -8.189 10.257 8.644 1.00 90.06 88 ILE A C 1
ATOM 657 O O . ILE A 1 88 ? -8.780 10.522 7.603 1.00 90.06 88 ILE A O 1
ATOM 661 N N . ALA A 1 89 ? -7.429 11.149 9.288 1.00 90.38 89 ALA A N 1
ATOM 662 C CA . ALA A 1 89 ? -7.264 12.525 8.819 1.00 90.38 89 ALA A CA 1
ATOM 663 C C . ALA A 1 89 ? -6.729 12.577 7.378 1.00 90.38 89 ALA A C 1
ATOM 665 O O . ALA A 1 89 ? -7.343 13.205 6.522 1.00 90.38 89 ALA A O 1
ATOM 666 N N . GLY A 1 90 ? -5.666 11.821 7.079 1.00 91.00 90 GLY A N 1
ATOM 667 C CA . GLY A 1 90 ? -5.115 11.763 5.721 1.00 91.00 90 GLY A CA 1
ATOM 668 C C . GLY A 1 90 ? -6.086 11.179 4.688 1.00 91.00 90 GLY A C 1
ATOM 669 O O . GLY A 1 90 ? -6.108 11.615 3.540 1.00 91.00 90 GLY A O 1
ATOM 670 N N . THR A 1 91 ? -6.921 10.217 5.090 1.00 92.12 91 THR A N 1
ATOM 671 C CA . THR A 1 91 ? -7.932 9.622 4.203 1.00 92.12 91 THR A CA 1
ATOM 672 C C . THR A 1 91 ? -9.065 10.607 3.921 1.00 92.12 91 THR A C 1
ATOM 674 O O . THR A 1 91 ? -9.539 10.682 2.790 1.00 92.12 91 THR A O 1
ATOM 677 N N . VAL A 1 92 ? -9.478 11.392 4.921 1.00 94.06 92 VAL A N 1
ATOM 678 C CA . VAL A 1 92 ? -10.463 12.470 4.755 1.00 94.06 92 VAL A CA 1
ATOM 679 C C . VAL A 1 92 ? -9.928 13.548 3.816 1.00 94.06 92 VAL A C 1
ATOM 681 O O . VAL A 1 92 ? -10.637 13.928 2.888 1.00 94.06 92 VAL A O 1
ATOM 684 N N . ASP A 1 93 ? -8.682 13.986 3.998 1.00 93.50 93 ASP A N 1
ATOM 685 C CA . ASP A 1 93 ? -8.064 14.998 3.134 1.00 93.50 93 ASP A CA 1
ATOM 686 C C . ASP A 1 93 ? -8.002 14.530 1.673 1.00 93.50 93 ASP A C 1
ATOM 688 O O . ASP A 1 93 ? -8.415 15.256 0.769 1.00 93.50 93 ASP A O 1
ATOM 692 N N . GLY A 1 94 ? -7.574 13.285 1.433 1.00 92.00 94 GLY A N 1
ATOM 693 C CA . GLY A 1 94 ? -7.550 12.710 0.085 1.00 92.00 94 GLY A CA 1
ATOM 694 C C . GLY A 1 94 ? -8.942 12.548 -0.536 1.00 92.00 94 GLY A C 1
ATOM 695 O O . GLY A 1 94 ? -9.110 12.743 -1.739 1.00 92.00 94 GLY A O 1
A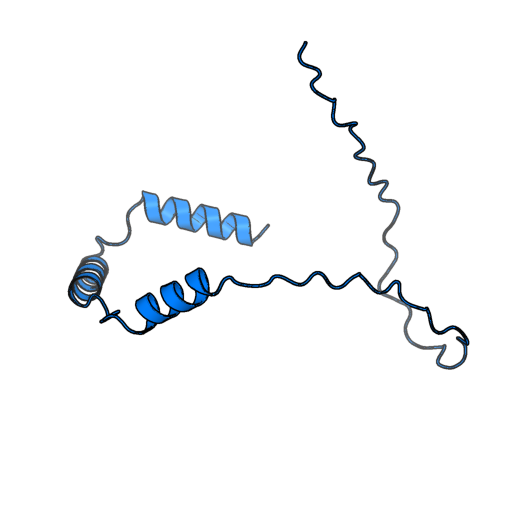TOM 696 N N . LEU A 1 95 ? -9.958 12.225 0.272 1.00 94.00 95 LEU A N 1
ATOM 697 C CA . LEU A 1 95 ? -11.341 12.137 -0.199 1.00 94.00 95 LEU A CA 1
ATOM 698 C C . LEU A 1 95 ? -11.884 13.512 -0.615 1.00 94.00 95 LEU A C 1
ATOM 700 O O . LEU A 1 95 ? -12.593 13.613 -1.612 1.00 94.00 95 LEU A O 1
ATOM 704 N N . LEU A 1 96 ? -11.565 14.561 0.148 1.00 95.25 96 LEU A N 1
ATOM 705 C CA . LEU A 1 96 ? -11.985 15.929 -0.152 1.00 95.25 96 LEU A CA 1
ATOM 706 C C . LEU A 1 96 ? -11.310 16.467 -1.416 1.00 95.25 96 LEU A C 1
ATOM 708 O O . LEU A 1 96 ? -11.983 17.096 -2.228 1.00 95.25 96 LEU A O 1
ATOM 712 N N . ASP A 1 97 ? -10.024 16.175 -1.611 1.00 92.31 97 ASP A N 1
ATOM 713 C CA . ASP A 1 97 ? -9.284 16.537 -2.826 1.00 92.31 97 ASP A CA 1
ATOM 714 C C . ASP A 1 97 ? -9.899 15.877 -4.074 1.00 92.31 97 ASP A C 1
ATOM 716 O O . ASP A 1 97 ? -10.151 16.536 -5.080 1.00 92.31 97 ASP A O 1
ATOM 720 N N . ALA A 1 98 ? -10.271 14.595 -3.977 1.00 87.06 98 ALA A N 1
ATOM 721 C CA . ALA A 1 98 ? -10.905 13.852 -5.069 1.00 87.06 98 ALA A CA 1
ATOM 722 C C . ALA A 1 98 ? -12.320 14.342 -5.449 1.00 87.06 98 ALA A C 1
ATOM 724 O O . ALA A 1 98 ? -12.829 13.968 -6.508 1.00 87.06 98 ALA A O 1
ATOM 725 N N . LEU A 1 99 ? -12.978 15.125 -4.587 1.00 87.31 99 LEU A N 1
ATOM 726 C CA 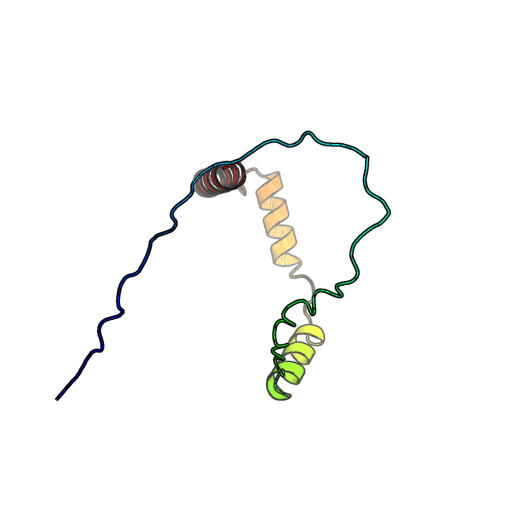. LEU A 1 99 ? -14.293 15.725 -4.845 1.00 87.31 99 LEU A CA 1
ATOM 727 C C . LEU A 1 99 ? -14.209 17.133 -5.458 1.00 87.31 9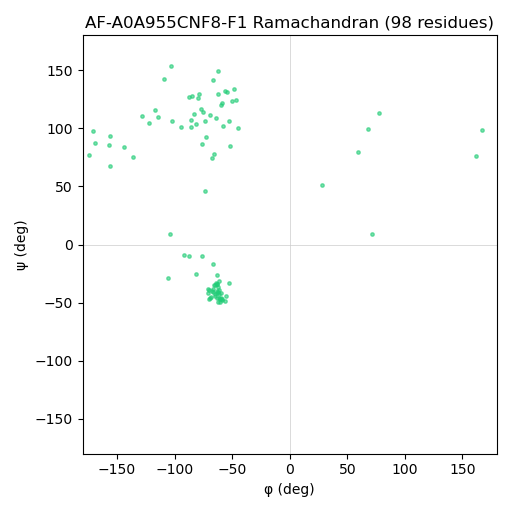9 LEU A C 1
ATOM 729 O O . LEU A 1 99 ? -15.253 17.674 -5.837 1.00 87.31 99 LEU A O 1
ATOM 733 N N . SER A 1 100 ? -13.010 17.724 -5.518 1.00 71.56 100 SER A N 1
ATOM 734 C CA . SER A 1 100 ? -12.757 19.045 -6.110 1.00 71.56 100 SER A CA 1
ATOM 735 C C . SER A 1 100 ? -12.480 18.984 -7.612 1.00 71.56 100 SER A C 1
ATOM 737 O O . SER A 1 100 ? -12.868 19.961 -8.297 1.00 71.56 100 SER A O 1
#

Mean predicted aligned error: 19.85 Å

Foldseek 3Di:
DDDDDDDDDDDDPPDDDDDDPDDDDDDPDDDPDPPPPPPDDDDDDDDDPVNVVVVVCVVVPPPPPPVVVVVVCVVCVVVVNNDDPVNVVVVVVVVVVVVD